Protein AF-A0A531KCP9-F1 (afdb_monomer_lite)

pLDDT: mean 96.94, std 4.03, range [59.16, 98.88]

Radius of gyration: 19.5 Å; chains: 1; bounding box: 40×32×54 Å

Sequence (149 aa):
DMVKDAMSSVPYGDRQATVDAIVGAVGKGGLFSVDVDIIPTKIGQASHVWLPAATSGEMNLTSMNGERRMRLTERYMDPPGQSMPDCLIAARLANHLERVFREAGDNAAADQFKGFDWQTEEDAFMDGYHQHEKGGEFVTYARLRAMGT

Secondary structure (DSSP, 8-state):
-HHHHHHHTSPTT-HHHHHHHHHHHHTTT----EEEESS--TTGGG-SEEEEEE-BTTB-EEEE-TT--EEEE---SPPSTT-EEHHHHHHHHHHHHHHHHHHTT-HHHHGGG-S----SHHHHHHHTHHHHSTTGGG--HHHHHHH--

Structure (mmCIF, N/CA/C/O backbone):
data_AF-A0A531KCP9-F1
#
_entry.id   AF-A0A531KCP9-F1
#
loop_
_atom_site.group_PDB
_atom_site.id
_atom_site.type_symbol
_atom_site.label_atom_id
_atom_site.label_alt_id
_atom_site.label_comp_id
_atom_site.label_asym_id
_atom_site.label_entity_id
_atom_site.label_seq_id
_atom_site.pdbx_PDB_ins_code
_atom_site.Cartn_x
_atom_site.Cartn_y
_atom_site.Cartn_z
_atom_site.occupancy
_atom_site.B_iso_or_equiv
_atom_site.auth_seq_id
_atom_site.auth_comp_id
_atom_site.auth_asym_id
_atom_site.auth_atom_id
_atom_site.pdbx_PDB_model_num
ATOM 1 N N . ASP A 1 1 ? -8.456 15.086 20.023 1.00 84.50 1 ASP A N 1
ATOM 2 C CA . ASP A 1 1 ? -8.687 14.404 18.732 1.00 84.50 1 ASP A CA 1
ATOM 3 C C . ASP A 1 1 ? -9.518 13.184 19.075 1.00 84.50 1 ASP A C 1
ATOM 5 O O . ASP A 1 1 ? -9.035 12.340 19.813 1.00 84.50 1 ASP A O 1
ATOM 9 N N . MET A 1 2 ? -10.791 13.148 18.671 1.00 93.94 2 MET A N 1
ATOM 10 C CA . MET A 1 2 ? -11.785 12.254 19.285 1.00 93.94 2 MET A CA 1
ATOM 11 C C . MET A 1 2 ? -11.387 10.778 19.250 1.00 93.94 2 MET A C 1
ATOM 13 O O . MET A 1 2 ? -11.621 10.061 20.220 1.00 93.94 2 MET A O 1
ATOM 17 N N . VAL A 1 3 ? -10.797 10.328 18.143 1.00 96.00 3 VAL A N 1
ATOM 18 C CA . VAL A 1 3 ? -10.416 8.923 17.975 1.00 96.00 3 VAL A CA 1
ATOM 19 C C . VAL A 1 3 ? -9.117 8.634 18.728 1.00 96.00 3 VAL A C 1
ATOM 21 O O . VAL A 1 3 ? -9.052 7.650 19.461 1.00 96.00 3 VAL A O 1
ATOM 24 N N . LYS A 1 4 ? -8.123 9.525 18.659 1.00 93.94 4 LYS A N 1
ATOM 25 C CA . LYS A 1 4 ? -6.887 9.418 19.452 1.00 93.94 4 LYS A CA 1
ATOM 26 C C . LYS A 1 4 ? -7.136 9.422 20.965 1.00 93.94 4 LYS A C 1
ATOM 28 O O . LYS A 1 4 ? -6.528 8.635 21.694 1.00 93.94 4 LYS A O 1
ATOM 33 N N . ASP A 1 5 ? -8.042 10.276 21.434 1.00 95.19 5 ASP A N 1
ATOM 34 C CA . ASP A 1 5 ? -8.429 10.368 22.843 1.00 95.19 5 ASP A CA 1
ATOM 35 C C . ASP A 1 5 ? -9.149 9.075 23.277 1.00 95.19 5 ASP A C 1
ATOM 37 O O . ASP A 1 5 ? -8.848 8.523 24.335 1.00 95.19 5 ASP A O 1
ATOM 41 N N . ALA A 1 6 ? -10.030 8.531 22.425 1.00 95.56 6 ALA A N 1
ATOM 42 C CA . ALA A 1 6 ? -10.705 7.255 22.664 1.00 95.56 6 ALA A CA 1
ATOM 43 C C . ALA A 1 6 ? -9.726 6.072 22.734 1.00 95.56 6 ALA A C 1
ATOM 45 O O . ALA A 1 6 ? -9.790 5.292 23.683 1.00 95.56 6 ALA A O 1
ATOM 46 N N . MET A 1 7 ? -8.776 5.971 21.799 1.00 94.00 7 MET A N 1
ATOM 47 C CA . ME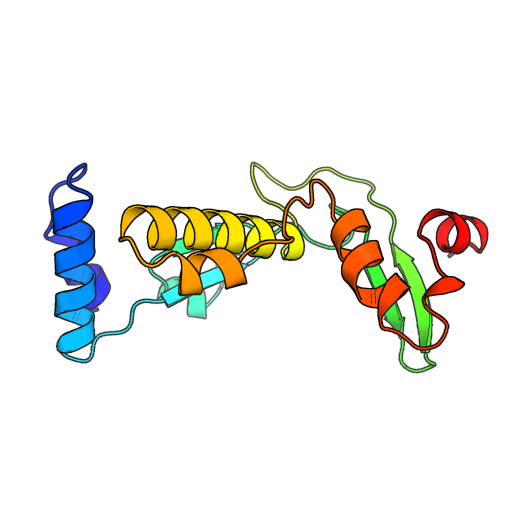T A 1 7 ? -7.723 4.946 21.832 1.00 94.00 7 MET A CA 1
ATOM 48 C C . MET A 1 7 ? -6.884 5.029 23.113 1.00 94.00 7 MET A C 1
ATOM 50 O O . MET A 1 7 ? -6.580 4.007 23.717 1.00 94.00 7 MET A O 1
ATOM 54 N N . SER A 1 8 ? -6.556 6.244 23.562 1.00 94.25 8 SER A N 1
ATOM 55 C CA . SER A 1 8 ? -5.739 6.470 24.766 1.00 94.25 8 SER A CA 1
ATOM 56 C C . SER A 1 8 ? -6.467 6.118 26.072 1.00 94.25 8 SER A C 1
ATOM 58 O O . SER A 1 8 ? -5.823 5.961 27.107 1.00 94.25 8 SER A O 1
ATOM 60 N N . SER A 1 9 ? -7.800 6.004 26.039 1.00 94.44 9 SER A N 1
ATOM 61 C CA . SER A 1 9 ? -8.624 5.634 27.198 1.00 94.44 9 SER A CA 1
ATOM 62 C C . SER A 1 9 ? -8.684 4.127 27.466 1.00 94.44 9 SER A C 1
ATOM 64 O O . SER A 1 9 ? -9.102 3.717 28.549 1.00 94.44 9 SER A O 1
ATOM 66 N N . VAL A 1 10 ? -8.263 3.304 26.501 1.00 95.38 10 VAL A N 1
ATOM 67 C CA . VAL A 1 10 ? -8.296 1.844 26.606 1.00 95.38 10 VAL A CA 1
ATOM 68 C C . VAL A 1 10 ? -6.931 1.338 27.084 1.00 95.38 10 VAL A C 1
ATOM 70 O O . VAL A 1 10 ? -5.908 1.705 26.500 1.00 95.38 10 VAL A O 1
ATOM 73 N N . PRO A 1 11 ? -6.867 0.493 28.131 1.00 92.12 11 PRO A N 1
ATOM 74 C CA . PRO A 1 11 ? -5.616 -0.129 28.547 1.00 92.12 11 PRO A CA 1
ATOM 75 C C . PRO A 1 11 ? -4.970 -0.946 27.422 1.00 92.12 11 PRO A C 1
ATOM 77 O O . PRO A 1 11 ? -5.644 -1.640 26.659 1.00 92.12 11 PRO A O 1
ATOM 80 N N . TYR A 1 12 ? -3.640 -0.908 27.353 1.00 90.44 12 TYR A N 1
ATOM 81 C CA . TYR A 1 12 ? -2.887 -1.689 26.375 1.00 90.44 12 TYR A CA 1
ATOM 82 C C . TYR A 1 12 ? -3.200 -3.193 26.477 1.00 90.44 12 TYR A C 1
ATOM 84 O O . TYR A 1 12 ? -3.244 -3.753 27.572 1.00 90.44 12 TYR A O 1
ATOM 92 N N . GLY A 1 13 ? -3.351 -3.852 25.325 1.00 90.31 13 GLY A N 1
ATOM 93 C CA . GLY A 1 13 ? -3.557 -5.300 25.216 1.00 90.31 13 GLY A CA 1
ATOM 94 C C . GLY A 1 13 ? -5.012 -5.733 25.018 1.00 90.31 13 GLY A C 1
ATOM 95 O O . GLY A 1 13 ? -5.237 -6.845 24.543 1.00 90.31 13 GLY A O 1
ATOM 96 N N . ASP A 1 14 ? -5.994 -4.865 25.284 1.00 93.81 14 ASP A N 1
ATOM 97 C CA . ASP A 1 14 ? -7.403 -5.155 24.993 1.00 93.81 14 ASP A CA 1
ATOM 98 C C . ASP A 1 14 ? -7.787 -4.700 23.577 1.00 93.81 14 ASP A C 1
ATOM 100 O O . ASP A 1 14 ? -8.201 -3.561 23.325 1.00 93.81 14 ASP A O 1
ATOM 104 N N . ARG A 1 15 ? -7.616 -5.616 22.617 1.00 91.44 15 ARG A N 1
ATOM 105 C CA . ARG A 1 15 ? -7.898 -5.346 21.203 1.00 91.44 15 ARG A CA 1
ATOM 106 C C . ARG A 1 15 ? -9.374 -5.042 20.953 1.00 91.44 15 ARG A C 1
ATOM 108 O O . ARG A 1 15 ? -9.659 -4.151 20.156 1.00 91.44 15 ARG A O 1
ATOM 115 N N . GLN A 1 16 ? -10.289 -5.766 21.598 1.00 93.19 16 GLN A N 1
ATOM 116 C CA . GLN A 1 16 ? -11.720 -5.591 21.350 1.00 93.19 16 GLN A CA 1
ATOM 117 C C . GLN A 1 16 ? -12.188 -4.237 21.882 1.00 93.19 16 GLN A C 1
ATOM 119 O O . GLN A 1 16 ? -12.773 -3.465 21.126 1.00 93.19 16 GLN A O 1
ATOM 124 N N . ALA A 1 17 ? -11.824 -3.893 23.122 1.00 95.94 17 ALA A N 1
ATOM 125 C CA . ALA A 1 17 ? -12.160 -2.591 23.691 1.00 95.94 17 ALA A CA 1
ATOM 126 C C . ALA A 1 17 ? -11.569 -1.431 22.871 1.00 95.94 17 ALA A C 1
ATOM 128 O O . ALA A 1 17 ? -12.218 -0.398 22.703 1.00 95.94 17 ALA A O 1
ATOM 129 N N . THR A 1 18 ? -10.366 -1.604 22.309 1.00 96.12 18 THR A N 1
ATOM 130 C CA . THR A 1 18 ? -9.749 -0.598 21.429 1.00 96.12 18 THR A CA 1
ATOM 131 C C . THR A 1 18 ? -10.579 -0.380 20.1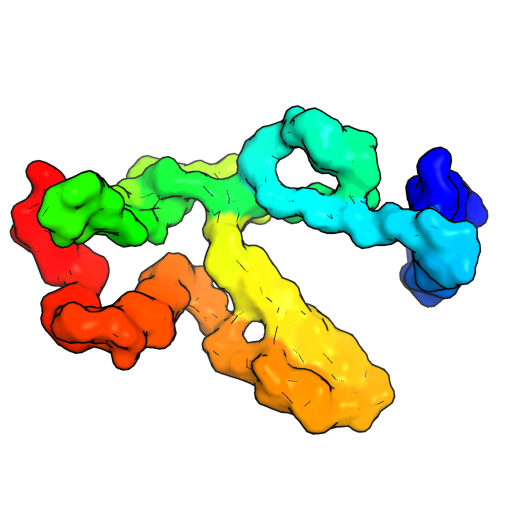61 1.00 96.12 18 THR A C 1
ATOM 133 O O . THR A 1 18 ? -10.841 0.764 19.790 1.00 96.12 18 THR A O 1
ATOM 136 N N . VAL A 1 19 ? -11.023 -1.458 19.504 1.00 95.06 19 VAL A N 1
ATOM 137 C CA . VAL A 1 19 ? -11.876 -1.373 18.307 1.00 95.06 19 VAL A CA 1
ATOM 138 C C . VAL A 1 19 ? -13.211 -0.710 18.642 1.00 95.06 19 VAL A C 1
ATOM 140 O O . VAL A 1 19 ? -13.615 0.220 17.943 1.00 95.06 19 VAL A O 1
ATOM 143 N N . ASP A 1 20 ? -13.856 -1.117 19.735 1.00 96.88 20 ASP A N 1
ATOM 144 C CA . ASP A 1 20 ? -15.141 -0.558 20.165 1.00 96.88 20 ASP A CA 1
ATOM 145 C C . ASP A 1 20 ? -15.030 0.948 20.466 1.00 96.88 20 ASP A C 1
ATOM 147 O O . ASP A 1 20 ? -15.898 1.734 20.075 1.00 96.88 20 ASP A O 1
ATOM 151 N N . ALA A 1 21 ? -13.932 1.380 21.096 1.00 97.38 21 ALA A N 1
ATOM 152 C CA . ALA A 1 21 ? -13.653 2.789 21.360 1.00 97.38 21 ALA A CA 1
ATOM 153 C C . ALA A 1 21 ? -13.454 3.598 20.066 1.00 97.38 21 ALA A C 1
ATOM 155 O O . ALA A 1 21 ? -14.016 4.690 19.935 1.00 97.38 21 ALA A O 1
ATOM 156 N N . ILE A 1 22 ? -12.705 3.060 19.093 1.00 97.81 22 ILE A N 1
ATOM 157 C CA . ILE A 1 22 ? -12.501 3.694 17.780 1.00 97.81 22 ILE A CA 1
ATOM 158 C C . ILE A 1 22 ? -13.841 3.843 17.053 1.00 97.81 22 ILE A C 1
ATOM 160 O O . ILE A 1 22 ? -14.198 4.950 16.648 1.00 97.81 22 ILE A O 1
ATOM 164 N N . VAL A 1 23 ? -14.610 2.758 16.925 1.00 97.75 23 VAL A N 1
ATOM 165 C CA . VAL A 1 23 ? -15.911 2.764 16.234 1.00 97.75 23 VAL A CA 1
ATOM 166 C C . VAL A 1 23 ? -16.890 3.715 16.927 1.00 97.75 23 VAL A C 1
ATOM 168 O O . VAL A 1 23 ? -17.565 4.502 16.262 1.00 97.75 23 VAL A O 1
ATOM 171 N N . GLY A 1 24 ? -16.924 3.719 18.263 1.00 97.94 24 GLY A N 1
ATOM 172 C CA . GLY A 1 24 ? -17.752 4.637 19.043 1.00 97.94 24 GLY A CA 1
ATOM 173 C C . GLY A 1 24 ? -17.371 6.111 18.865 1.00 97.94 24 GLY A C 1
ATOM 174 O O . GLY A 1 24 ? -18.252 6.972 18.834 1.00 97.94 24 GLY A O 1
ATOM 175 N N . ALA A 1 25 ? -16.081 6.425 18.727 1.00 98.06 25 ALA A N 1
ATOM 176 C CA . ALA A 1 25 ? -15.613 7.781 18.440 1.00 98.06 25 ALA A CA 1
ATOM 177 C C . ALA A 1 25 ? -15.953 8.217 17.007 1.00 98.06 25 ALA A C 1
ATOM 179 O O . ALA A 1 25 ? -16.419 9.341 16.809 1.00 98.06 25 ALA A O 1
ATOM 180 N N . VAL A 1 26 ? -15.804 7.321 16.025 1.00 98.12 26 VAL A N 1
ATOM 181 C CA . VAL A 1 26 ? -16.217 7.564 14.633 1.00 98.12 26 VAL A CA 1
ATOM 182 C C . VAL A 1 26 ? -17.724 7.820 14.545 1.00 98.12 26 VAL A C 1
ATOM 184 O O . VAL A 1 26 ? -18.146 8.803 13.941 1.00 98.12 26 VAL A O 1
ATOM 187 N N . GLY A 1 27 ? -18.544 7.031 15.247 1.00 97.75 27 GLY A N 1
ATOM 188 C CA . GLY A 1 27 ? -19.999 7.228 15.311 1.00 97.75 27 GLY A CA 1
ATOM 189 C C . GLY A 1 27 ? -20.442 8.575 15.906 1.00 97.75 27 GLY A C 1
ATOM 190 O O . GLY A 1 27 ? -21.581 8.989 15.703 1.00 97.75 27 GLY A O 1
ATOM 191 N N . LYS A 1 28 ? -19.551 9.285 16.611 1.00 97.81 28 LYS A N 1
ATOM 192 C CA . LYS A 1 28 ? -19.782 10.632 17.165 1.00 97.81 28 LYS A CA 1
ATOM 193 C C . LYS A 1 28 ? -19.220 11.759 16.286 1.00 97.81 28 LYS A C 1
ATOM 195 O O . LYS A 1 28 ? -19.225 12.909 16.714 1.00 97.81 28 LYS A O 1
ATOM 200 N N . GLY A 1 29 ? -18.732 11.443 15.086 1.00 97.44 29 GLY A N 1
ATOM 201 C CA . GLY A 1 29 ? -18.145 12.408 14.151 1.00 97.44 29 GLY A CA 1
ATOM 202 C C . GLY A 1 29 ? -16.615 12.475 14.173 1.00 97.44 29 GLY A C 1
ATOM 203 O O . GLY A 1 29 ? -16.045 13.369 13.553 1.00 97.44 29 GLY A O 1
ATOM 204 N N . GLY A 1 30 ? -15.941 11.555 14.871 1.00 97.38 30 GLY A N 1
ATOM 205 C CA . GLY A 1 30 ? -14.495 11.370 14.746 1.00 97.38 30 GLY A CA 1
ATOM 206 C C . GLY A 1 30 ? -14.101 10.716 13.414 1.00 97.38 30 GLY A C 1
ATOM 207 O O . GLY A 1 30 ? -14.936 10.137 12.721 1.00 97.38 30 GLY A O 1
ATOM 208 N N . LEU A 1 31 ? -12.812 10.764 13.073 1.00 97.56 31 LEU A N 1
ATOM 209 C CA . LEU A 1 31 ? -12.257 10.127 11.876 1.00 97.56 31 LEU A CA 1
ATOM 210 C C . LEU A 1 31 ? -11.071 9.245 12.264 1.00 97.56 31 LEU A C 1
ATOM 212 O O . LEU A 1 31 ? -10.119 9.736 12.859 1.00 97.56 31 LEU A O 1
ATOM 216 N N . PHE A 1 32 ? -11.113 7.961 11.906 1.00 97.94 32 PHE A N 1
ATOM 217 C CA . PHE A 1 32 ? -9.940 7.091 11.973 1.00 97.94 32 PHE A CA 1
ATOM 218 C C . PHE A 1 32 ? -9.165 7.201 10.655 1.00 97.94 32 PHE A C 1
ATOM 220 O O . PHE A 1 32 ? -9.733 7.020 9.581 1.00 97.94 32 PHE A O 1
ATOM 227 N N . SER A 1 33 ? -7.876 7.517 10.750 1.00 97.62 33 SER A N 1
ATOM 228 C CA . SER A 1 33 ? -6.983 7.780 9.613 1.00 97.62 33 SER A CA 1
ATOM 229 C C . SER A 1 33 ? -5.736 6.906 9.687 1.00 97.62 33 SER A C 1
ATOM 231 O O . SER A 1 33 ? -5.144 6.768 10.762 1.00 97.62 33 SER A O 1
ATOM 233 N N . VAL A 1 34 ? -5.337 6.352 8.544 1.00 98.12 34 VAL A N 1
ATOM 234 C CA . VAL A 1 34 ? -4.135 5.532 8.350 1.00 98.12 34 VAL A CA 1
ATOM 235 C C . VAL A 1 34 ? -3.278 6.214 7.287 1.00 98.12 34 VAL A C 1
ATOM 237 O O . VAL A 1 34 ? -3.802 6.558 6.232 1.00 98.12 34 VAL A O 1
ATOM 240 N N . ASP A 1 35 ? -1.992 6.415 7.568 1.00 98.44 35 ASP A N 1
ATOM 241 C CA . ASP A 1 35 ? -1.024 7.007 6.636 1.00 98.44 35 ASP A CA 1
ATOM 242 C C . ASP A 1 35 ? -0.055 5.932 6.130 1.00 98.44 35 ASP A C 1
ATOM 244 O O . ASP A 1 35 ? 0.468 5.148 6.926 1.00 98.44 35 ASP A O 1
ATOM 248 N N . VAL A 1 36 ? 0.174 5.883 4.819 1.00 98.69 36 VAL A N 1
ATOM 249 C CA . VAL A 1 36 ? 1.167 5.003 4.186 1.00 98.69 36 VAL A CA 1
ATOM 250 C C . VAL A 1 36 ? 2.178 5.906 3.507 1.00 98.69 36 VAL A C 1
ATOM 252 O O . VAL A 1 36 ? 1.848 6.555 2.520 1.00 98.69 36 VAL A O 1
ATOM 255 N N . ASP A 1 37 ? 3.376 6.001 4.073 1.00 98.62 37 ASP A N 1
ATOM 256 C CA . ASP A 1 37 ? 4.375 6.957 3.601 1.00 98.62 37 ASP A CA 1
ATOM 257 C C . ASP A 1 37 ? 5.800 6.498 3.947 1.00 98.62 37 ASP A C 1
ATOM 259 O O . ASP A 1 37 ? 6.019 5.553 4.712 1.00 98.62 37 ASP A O 1
ATOM 263 N N . ILE A 1 38 ? 6.780 7.185 3.369 1.00 98.38 38 ILE A N 1
ATOM 264 C CA . ILE A 1 38 ? 8.214 6.977 3.576 1.00 98.38 38 ILE A CA 1
ATOM 265 C C . ILE A 1 38 ? 8.787 7.888 4.672 1.00 98.38 38 ILE A C 1
ATOM 267 O O . ILE A 1 38 ? 9.873 7.623 5.189 1.00 98.38 38 ILE A O 1
ATOM 271 N N . ILE A 1 39 ? 8.086 8.969 5.041 1.00 97.88 39 ILE A N 1
ATOM 272 C CA . ILE A 1 39 ? 8.543 9.940 6.046 1.00 97.88 39 ILE A CA 1
ATOM 273 C C . ILE A 1 39 ? 7.429 10.375 7.005 1.00 97.88 39 ILE A C 1
ATOM 275 O O . ILE A 1 39 ? 6.254 10.253 6.684 1.00 97.88 39 ILE A O 1
ATOM 279 N N . PRO A 1 40 ? 7.779 10.993 8.153 1.00 97.50 40 PRO A N 1
ATOM 280 C CA . PRO A 1 40 ? 6.852 11.717 9.020 1.00 97.50 40 PRO A CA 1
ATOM 281 C C . PRO A 1 40 ? 6.111 12.893 8.343 1.00 97.50 40 PRO A C 1
ATOM 283 O O . PRO A 1 40 ? 6.514 14.051 8.488 1.00 97.50 40 PRO A O 1
ATOM 286 N N . THR A 1 41 ? 5.026 12.626 7.609 1.00 97.75 41 THR A N 1
ATOM 287 C CA . THR A 1 41 ? 4.273 13.648 6.864 1.00 97.75 41 THR A CA 1
ATOM 288 C C . THR A 1 41 ? 3.499 14.619 7.760 1.00 97.75 41 THR A C 1
ATOM 290 O O . THR A 1 41 ? 3.285 14.398 8.954 1.00 97.75 41 THR A O 1
ATOM 293 N N . LYS A 1 42 ? 3.040 15.735 7.173 1.00 97.31 42 LYS A N 1
ATOM 294 C CA . LYS A 1 42 ? 2.171 16.700 7.867 1.00 97.31 42 LYS A CA 1
ATOM 295 C C . LYS A 1 42 ? 0.796 16.121 8.187 1.00 97.31 42 LYS A C 1
ATOM 297 O O . LYS A 1 42 ? 0.298 16.371 9.278 1.00 97.31 42 LYS A O 1
ATOM 302 N N . ILE A 1 43 ? 0.197 15.371 7.260 1.00 96.31 43 ILE A N 1
ATOM 303 C CA . ILE A 1 43 ? -1.120 14.760 7.477 1.00 96.31 43 ILE A CA 1
ATOM 304 C C . ILE A 1 43 ? -1.026 13.556 8.416 1.00 96.31 43 ILE A C 1
ATOM 306 O O . ILE A 1 43 ? -1.872 13.407 9.292 1.00 96.31 43 ILE A O 1
ATOM 310 N N . GLY A 1 44 ? 0.058 12.784 8.332 1.00 95.62 44 GLY A N 1
ATOM 311 C CA . GLY A 1 44 ? 0.336 11.655 9.208 1.00 95.62 44 GLY A CA 1
ATOM 312 C C . GLY A 1 44 ? 0.358 12.040 10.684 1.00 95.62 44 GLY A C 1
ATOM 313 O O . GLY A 1 44 ? -0.048 11.253 11.534 1.00 95.62 44 GLY A O 1
ATOM 314 N N . GLN A 1 45 ? 0.752 13.272 11.034 1.00 94.62 45 GLN A N 1
ATOM 315 C CA . GLN A 1 45 ? 0.699 13.751 12.428 1.00 94.62 45 GLN A CA 1
ATOM 316 C C . GLN A 1 45 ? -0.721 13.724 13.026 1.00 94.62 45 GLN A C 1
ATOM 318 O O . GLN A 1 45 ? -0.858 13.695 14.252 1.00 94.62 45 GLN A O 1
ATOM 323 N N . ALA A 1 46 ? -1.754 13.713 12.177 1.00 95.31 46 ALA A N 1
ATOM 324 C CA . ALA A 1 46 ? -3.159 13.531 12.537 1.00 95.31 46 ALA A CA 1
ATOM 325 C C . ALA A 1 46 ? -3.681 12.096 12.278 1.00 95.31 46 ALA A C 1
ATOM 327 O O . ALA A 1 46 ? -4.849 11.811 12.535 1.00 95.31 46 ALA A O 1
ATOM 328 N N . SER A 1 47 ? -2.844 11.187 11.771 1.00 97.19 47 SER A N 1
ATOM 329 C CA . SER A 1 47 ? -3.181 9.779 11.542 1.00 97.19 47 SER A CA 1
ATOM 330 C C . SER A 1 47 ? -2.896 8.915 12.772 1.00 97.19 47 SER A C 1
ATOM 332 O O . SER A 1 47 ? -2.023 9.204 13.591 1.00 97.19 47 SER A O 1
ATOM 334 N N . HIS A 1 48 ? -3.650 7.825 12.891 1.00 97.00 48 HIS A N 1
ATOM 335 C CA . HIS A 1 48 ? -3.670 6.931 14.052 1.00 97.00 48 HIS A CA 1
ATOM 336 C C . HIS A 1 48 ? -2.773 5.711 13.857 1.00 97.00 48 HIS A C 1
ATOM 338 O O . HIS A 1 48 ? -2.289 5.129 14.824 1.00 97.00 48 HIS A O 1
ATOM 344 N N . VAL A 1 49 ? -2.557 5.324 12.600 1.00 96.94 49 VAL A N 1
ATOM 345 C CA . VAL A 1 49 ? -1.662 4.244 12.191 1.00 96.94 49 VAL A CA 1
ATOM 346 C C . VAL A 1 49 ? -0.798 4.755 11.051 1.00 96.94 49 VAL A C 1
ATOM 348 O O . VAL A 1 49 ? -1.276 5.493 10.193 1.00 96.94 49 VAL A O 1
ATOM 351 N N . TRP A 1 50 ? 0.467 4.358 11.073 1.00 97.94 50 TRP A N 1
ATOM 352 C CA . TRP A 1 50 ? 1.453 4.669 10.051 1.00 97.94 50 TRP A CA 1
ATOM 353 C C . TRP A 1 50 ? 2.037 3.362 9.535 1.00 97.94 50 TRP A C 1
ATOM 355 O O . TRP A 1 50 ? 2.498 2.544 10.336 1.00 97.94 50 TRP A O 1
ATOM 365 N N . LEU A 1 51 ? 2.013 3.159 8.222 1.00 98.50 51 LEU A N 1
ATOM 366 C CA . LEU A 1 51 ? 2.594 1.993 7.566 1.00 98.50 51 LEU A CA 1
ATOM 367 C C . LEU A 1 51 ? 3.798 2.453 6.729 1.00 98.50 51 LEU A C 1
ATOM 369 O O . LEU A 1 51 ? 3.622 3.293 5.848 1.00 98.50 51 LEU A O 1
ATOM 373 N N . PRO A 1 52 ? 5.015 1.953 7.003 1.00 98.50 52 PRO A N 1
ATOM 374 C CA . PRO A 1 52 ? 6.212 2.421 6.316 1.00 98.50 52 PRO A CA 1
ATOM 375 C C . PRO A 1 52 ? 6.301 1.839 4.898 1.00 98.50 52 PRO A C 1
ATOM 377 O O . PRO A 1 52 ? 6.391 0.620 4.729 1.00 98.50 52 PRO A O 1
ATOM 380 N N . ALA A 1 53 ? 6.320 2.708 3.890 1.00 98.75 53 ALA A N 1
ATOM 381 C CA . ALA A 1 53 ? 6.511 2.325 2.493 1.00 98.75 53 ALA A CA 1
ATOM 382 C C . ALA A 1 53 ? 8.001 2.238 2.123 1.00 98.75 53 ALA A C 1
ATOM 384 O O . ALA A 1 53 ? 8.838 2.941 2.690 1.00 98.75 53 ALA A O 1
ATOM 385 N N . ALA A 1 54 ? 8.328 1.361 1.177 1.00 98.69 54 ALA A N 1
ATOM 386 C CA . ALA A 1 54 ? 9.589 1.387 0.437 1.00 98.69 54 ALA A CA 1
ATOM 387 C C . ALA A 1 54 ? 9.393 2.210 -0.844 1.00 98.69 54 ALA A C 1
ATOM 389 O O . ALA A 1 54 ? 8.271 2.296 -1.339 1.00 98.69 54 ALA A O 1
ATOM 390 N N . THR A 1 55 ? 10.448 2.786 -1.419 1.00 98.56 55 THR A N 1
ATOM 391 C CA . THR A 1 55 ? 10.345 3.597 -2.651 1.00 98.56 55 THR A CA 1
ATOM 392 C C . THR A 1 55 ? 11.234 3.096 -3.798 1.00 98.56 55 THR A C 1
ATOM 394 O O . THR A 1 55 ? 11.909 2.072 -3.702 1.00 98.56 55 THR A O 1
ATOM 397 N N . SER A 1 56 ? 11.203 3.789 -4.941 1.00 98.12 56 SER A N 1
ATOM 398 C CA . SER A 1 56 ? 11.999 3.448 -6.127 1.00 98.12 56 SER A CA 1
ATOM 399 C C . SER A 1 56 ? 13.489 3.327 -5.786 1.00 98.12 56 SER A C 1
ATOM 401 O O . SER A 1 56 ? 14.058 4.228 -5.175 1.00 98.12 56 SER A O 1
ATOM 403 N N . GLY A 1 57 ? 14.131 2.239 -6.221 1.00 98.00 57 GLY A N 1
ATOM 404 C CA . GLY A 1 57 ? 15.522 1.908 -5.880 1.00 98.00 57 GLY A CA 1
ATOM 405 C C . GLY A 1 57 ? 15.649 0.928 -4.708 1.00 98.00 57 GLY A C 1
ATOM 406 O O . GLY A 1 57 ? 16.561 0.100 -4.707 1.00 98.00 57 GLY A O 1
ATOM 407 N N . GLU A 1 58 ? 14.694 0.943 -3.774 1.00 98.69 58 GLU A N 1
ATOM 408 C CA . GLU A 1 58 ? 14.511 -0.077 -2.723 1.00 98.69 58 GLU A CA 1
ATOM 409 C C . GLU A 1 58 ? 13.601 -1.227 -3.197 1.00 98.69 58 GLU A C 1
ATOM 411 O O . GLU A 1 58 ? 13.609 -2.323 -2.637 1.00 98.69 58 GLU A O 1
ATOM 416 N N . MET A 1 59 ? 12.850 -0.980 -4.272 1.00 98.62 59 MET A N 1
ATOM 417 C CA . MET A 1 59 ? 12.062 -1.941 -5.040 1.00 98.62 59 MET A CA 1
ATOM 418 C C . MET A 1 59 ? 12.314 -1.753 -6.539 1.00 98.62 59 MET A C 1
ATOM 420 O O . MET A 1 59 ? 12.760 -0.682 -6.970 1.00 98.62 59 MET A O 1
ATOM 424 N N . ASN A 1 60 ? 11.982 -2.763 -7.341 1.00 98.62 60 ASN A N 1
ATOM 425 C CA . ASN A 1 60 ? 11.875 -2.594 -8.784 1.00 98.62 60 ASN A CA 1
ATOM 426 C C . ASN A 1 60 ? 10.639 -1.755 -9.122 1.00 98.62 60 ASN A C 1
ATOM 428 O O . ASN A 1 60 ? 9.556 -1.998 -8.600 1.00 98.62 60 ASN A O 1
ATOM 432 N N . LEU A 1 61 ? 10.770 -0.780 -10.017 1.00 98.62 61 LEU A N 1
ATOM 433 C CA . LEU A 1 61 ? 9.644 0.080 -10.374 1.00 98.62 61 LEU A CA 1
ATOM 434 C C . LEU A 1 61 ? 9.615 0.348 -11.870 1.00 98.62 61 LEU A C 1
ATOM 436 O O . LEU A 1 61 ? 10.619 0.736 -12.463 1.00 98.62 61 LEU A O 1
ATOM 440 N N . THR A 1 62 ? 8.446 0.186 -12.484 1.00 98.12 62 THR A N 1
ATOM 441 C CA . THR A 1 62 ? 8.226 0.565 -13.882 1.00 98.12 62 THR A CA 1
ATOM 442 C C . THR A 1 62 ? 7.379 1.817 -13.983 1.00 98.12 62 THR A C 1
ATOM 444 O O . THR A 1 62 ? 6.308 1.895 -13.387 1.00 98.12 62 THR A O 1
ATOM 447 N N . SER A 1 63 ? 7.825 2.783 -14.782 1.00 98.00 63 SER A N 1
ATOM 448 C CA . SER A 1 63 ? 7.042 3.979 -15.091 1.00 98.00 63 SER A CA 1
ATOM 449 C C . SER A 1 63 ? 7.388 4.519 -16.476 1.00 98.00 63 SER A C 1
ATOM 451 O O . SER A 1 63 ? 8.353 4.084 -17.114 1.00 98.00 63 SER A O 1
ATOM 453 N N . MET A 1 64 ? 6.589 5.469 -16.955 1.00 97.00 64 MET A N 1
ATOM 454 C CA . MET A 1 64 ? 6.812 6.170 -18.215 1.00 97.00 64 MET A CA 1
ATOM 455 C C . MET A 1 64 ? 6.926 7.678 -18.001 1.00 97.00 64 MET A C 1
ATOM 457 O O . MET A 1 64 ? 6.288 8.254 -17.124 1.00 97.00 64 MET A O 1
ATOM 461 N N . ASN A 1 65 ? 7.729 8.336 -18.833 1.00 96.44 65 ASN A N 1
ATOM 462 C CA . ASN A 1 65 ? 7.813 9.798 -18.868 1.00 96.44 65 ASN A CA 1
ATOM 463 C C . ASN A 1 65 ? 6.768 10.403 -19.833 1.00 96.44 65 ASN A C 1
ATOM 465 O O . ASN A 1 65 ? 5.977 9.693 -20.453 1.00 96.44 65 ASN A O 1
ATOM 469 N N . GLY A 1 66 ? 6.802 11.729 -20.014 1.00 97.94 66 GLY A N 1
ATOM 470 C CA . GLY A 1 66 ? 5.841 12.478 -20.842 1.00 97.94 66 GLY A CA 1
ATOM 471 C C . GLY A 1 66 ? 5.791 12.120 -22.337 1.00 97.94 66 GLY A C 1
ATOM 472 O O . GLY A 1 66 ? 4.873 12.540 -23.033 1.00 97.94 66 GLY A O 1
ATOM 473 N N . GLU A 1 67 ? 6.731 11.320 -22.842 1.00 97.38 67 GLU A N 1
ATOM 474 C CA . GLU A 1 67 ? 6.728 10.780 -24.215 1.00 97.38 67 GLU A CA 1
ATOM 475 C C . GLU A 1 67 ? 6.273 9.308 -24.272 1.00 97.38 67 GLU A C 1
ATOM 477 O O . GLU A 1 67 ? 6.382 8.674 -25.319 1.00 97.38 67 GLU A O 1
ATOM 482 N N . ARG A 1 68 ? 5.750 8.761 -23.163 1.00 96.88 68 ARG A N 1
ATOM 483 C CA . ARG A 1 68 ? 5.327 7.354 -23.011 1.00 96.88 68 ARG A CA 1
ATOM 484 C C . ARG A 1 68 ? 6.463 6.342 -23.167 1.00 96.88 68 ARG A C 1
ATOM 486 O O . ARG A 1 68 ? 6.227 5.182 -23.494 1.00 96.88 68 ARG A O 1
ATOM 493 N N . ARG A 1 69 ? 7.711 6.749 -22.929 1.00 96.06 69 ARG A N 1
ATOM 494 C CA . ARG A 1 69 ? 8.832 5.809 -22.923 1.00 96.06 69 ARG A CA 1
ATOM 495 C C . ARG A 1 69 ? 8.843 5.093 -21.573 1.00 96.06 69 ARG A C 1
ATOM 497 O O . ARG A 1 69 ? 9.129 5.715 -20.553 1.00 96.06 69 ARG A O 1
ATOM 504 N N . MET A 1 70 ? 8.520 3.807 -21.562 1.00 96.62 70 MET A N 1
ATOM 505 C CA . MET A 1 70 ? 8.521 2.982 -20.354 1.00 96.62 70 MET A CA 1
ATOM 506 C C . MET A 1 70 ? 9.936 2.511 -20.010 1.00 96.62 70 MET A C 1
ATOM 508 O O . MET A 1 70 ? 10.693 2.148 -20.909 1.00 96.62 70 MET A O 1
ATOM 512 N N . ARG A 1 71 ? 10.305 2.543 -18.727 1.00 97.12 71 ARG A N 1
ATOM 513 C CA . ARG A 1 71 ? 11.573 1.999 -18.215 1.00 97.12 71 ARG A CA 1
ATOM 514 C C . ARG A 1 71 ? 11.356 1.241 -16.914 1.00 97.12 71 ARG A C 1
ATOM 516 O O . ARG A 1 71 ? 10.362 1.466 -16.226 1.00 97.12 71 ARG A O 1
ATOM 523 N N . LEU A 1 72 ? 12.318 0.377 -16.604 1.00 98.25 72 LEU A N 1
ATOM 524 C CA . LEU A 1 72 ? 12.486 -0.272 -15.311 1.00 98.25 72 LEU A CA 1
ATOM 525 C C . LEU A 1 72 ? 13.584 0.458 -14.530 1.00 98.25 72 LEU A C 1
ATOM 527 O O . LEU A 1 72 ? 14.706 0.588 -15.013 1.00 98.25 72 LEU A O 1
ATOM 531 N N . THR A 1 73 ? 13.271 0.907 -13.321 1.00 98.06 73 THR A N 1
ATOM 532 C CA . THR A 1 73 ? 14.269 1.212 -12.299 1.00 98.06 73 THR A CA 1
ATOM 533 C C . THR A 1 73 ? 14.519 -0.060 -11.509 1.00 98.06 73 THR A C 1
ATOM 535 O O . THR A 1 73 ? 13.617 -0.569 -10.846 1.00 98.06 73 THR A O 1
ATOM 538 N N . GLU A 1 74 ? 15.731 -0.593 -11.616 1.00 98.25 74 GLU A N 1
ATOM 539 C CA . GLU A 1 74 ? 16.124 -1.813 -10.918 1.00 98.25 74 GLU A CA 1
ATOM 540 C C . GLU A 1 74 ? 16.434 -1.521 -9.452 1.00 98.25 74 GLU A C 1
ATOM 542 O O . GLU A 1 74 ? 17.085 -0.523 -9.130 1.00 98.25 74 GLU A O 1
ATOM 547 N N . ARG A 1 75 ? 15.987 -2.413 -8.565 1.00 98.38 75 ARG A N 1
ATOM 548 C CA . ARG A 1 75 ? 16.343 -2.349 -7.147 1.00 98.38 75 ARG A CA 1
ATOM 549 C C . ARG A 1 75 ? 17.863 -2.422 -6.984 1.00 98.38 75 ARG A C 1
ATOM 551 O O . ARG A 1 75 ? 18.502 -3.330 -7.510 1.00 98.38 75 ARG A O 1
ATOM 558 N N . TYR A 1 76 ? 18.423 -1.512 -6.194 1.00 98.25 76 TYR A N 1
ATOM 559 C CA . TYR A 1 76 ? 19.858 -1.464 -5.892 1.00 98.25 76 TYR A CA 1
ATOM 560 C C . TYR A 1 76 ? 20.172 -1.344 -4.395 1.00 98.25 76 TYR A C 1
ATOM 562 O O . TYR A 1 76 ? 21.342 -1.365 -4.016 1.00 98.25 76 TYR A O 1
ATOM 570 N N . MET A 1 77 ? 19.158 -1.216 -3.537 1.00 98.62 77 MET A N 1
ATOM 571 C CA . MET A 1 77 ? 19.323 -1.174 -2.085 1.00 98.62 77 MET A CA 1
ATOM 572 C C . MET A 1 77 ? 18.154 -1.851 -1.364 1.00 98.62 77 MET A C 1
ATOM 574 O O . MET A 1 77 ? 17.148 -2.215 -1.976 1.00 98.62 77 MET A O 1
ATOM 578 N N . ASP A 1 78 ? 18.315 -2.064 -0.062 1.00 98.62 78 ASP A N 1
ATOM 579 C CA . ASP A 1 78 ? 17.270 -2.624 0.791 1.00 98.62 78 ASP A CA 1
ATOM 580 C C . ASP A 1 78 ? 16.338 -1.525 1.319 1.00 98.62 78 ASP A C 1
ATOM 582 O O . ASP A 1 78 ? 16.815 -0.422 1.609 1.00 98.62 78 ASP A O 1
ATOM 586 N N . PRO A 1 79 ? 15.036 -1.817 1.499 1.00 98.62 79 PRO A N 1
ATOM 587 C CA . PRO A 1 79 ? 14.127 -0.914 2.192 1.00 98.62 79 PRO A CA 1
ATOM 588 C C . PRO A 1 79 ? 14.577 -0.630 3.636 1.00 98.62 79 PRO A C 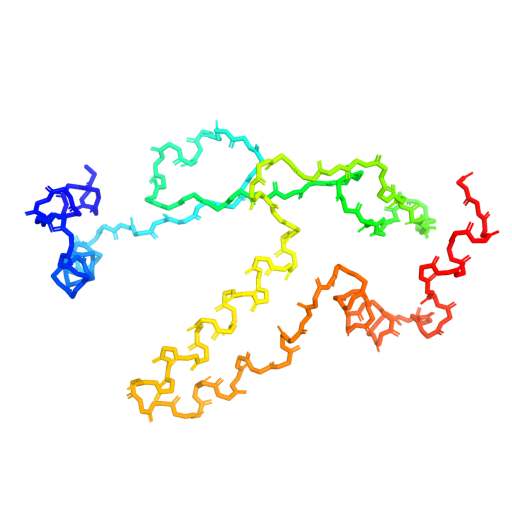1
ATOM 590 O O . PRO A 1 79 ? 15.071 -1.533 4.323 1.00 98.62 79 PRO A O 1
ATOM 593 N N . PRO A 1 80 ? 14.386 0.594 4.158 1.00 98.62 80 PRO A N 1
ATOM 594 C CA . PRO A 1 80 ? 14.739 0.917 5.533 1.00 98.62 80 PRO A CA 1
ATOM 595 C C . PRO A 1 80 ? 13.885 0.137 6.544 1.00 98.62 80 PRO A C 1
ATOM 597 O O . PRO A 1 80 ? 12.654 0.214 6.558 1.00 98.62 80 PRO A O 1
ATOM 600 N N . GLY A 1 81 ? 14.545 -0.572 7.461 1.00 98.19 81 GLY A N 1
ATOM 601 C CA . GLY A 1 81 ? 13.894 -1.236 8.590 1.00 98.19 81 GLY A CA 1
ATOM 602 C C . GLY A 1 81 ? 12.954 -2.362 8.159 1.00 98.19 81 GLY A C 1
ATOM 603 O O . GLY A 1 81 ? 13.412 -3.434 7.784 1.00 98.19 81 GLY A O 1
ATOM 604 N N . GLN A 1 82 ? 11.647 -2.146 8.312 1.00 98.12 82 GLN A N 1
ATOM 605 C CA . GLN A 1 82 ? 10.584 -3.095 7.938 1.00 98.12 82 GLN A CA 1
ATOM 606 C C . GLN A 1 82 ? 9.614 -2.481 6.917 1.00 98.12 82 GLN A C 1
ATOM 608 O O . GLN A 1 82 ? 8.473 -2.928 6.793 1.00 98.12 82 GLN A O 1
ATOM 613 N N . SER A 1 83 ? 10.048 -1.418 6.236 1.00 98.62 83 SER A N 1
ATOM 614 C CA . SER A 1 83 ? 9.293 -0.846 5.127 1.00 98.62 83 SER A CA 1
ATOM 615 C C . SER A 1 83 ? 9.153 -1.848 3.985 1.00 98.62 83 SER A C 1
ATOM 617 O O . SER A 1 83 ? 9.970 -2.758 3.820 1.00 98.62 83 SER A O 1
ATOM 619 N N . MET A 1 84 ? 8.086 -1.703 3.205 1.00 98.56 84 MET A N 1
ATOM 620 C CA . MET A 1 84 ? 7.828 -2.574 2.062 1.00 98.56 84 MET A CA 1
ATOM 621 C C . MET A 1 84 ? 7.109 -1.822 0.937 1.00 98.56 84 MET A C 1
ATOM 623 O O . MET A 1 84 ? 6.474 -0.804 1.208 1.00 98.56 84 MET A O 1
ATOM 627 N N . PRO A 1 85 ? 7.179 -2.310 -0.314 1.00 98.81 85 PRO A N 1
ATOM 628 C CA . PRO A 1 85 ? 6.483 -1.700 -1.440 1.00 98.81 85 PRO A CA 1
ATOM 629 C C . PRO A 1 85 ? 4.989 -1.485 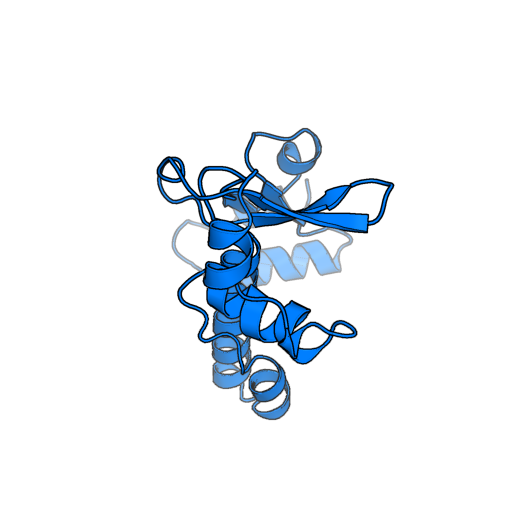-1.209 1.00 98.81 85 PRO A C 1
ATOM 631 O O . PRO A 1 85 ? 4.320 -2.380 -0.690 1.00 98.81 85 PRO A O 1
ATOM 634 N N . ASP A 1 86 ? 4.445 -0.355 -1.668 1.00 98.88 86 ASP A N 1
ATOM 635 C CA . ASP A 1 86 ? 3.021 -0.021 -1.529 1.00 98.88 86 ASP A CA 1
ATOM 636 C C . ASP A 1 86 ? 2.096 -1.122 -2.063 1.00 98.88 86 ASP A C 1
ATOM 638 O O . ASP A 1 86 ? 1.097 -1.462 -1.430 1.00 98.88 86 ASP A O 1
ATOM 642 N N . CYS A 1 87 ? 2.449 -1.741 -3.195 1.00 98.69 87 CYS A N 1
ATOM 643 C CA . CYS A 1 87 ? 1.686 -2.854 -3.762 1.00 98.69 87 CYS A CA 1
ATOM 644 C C . CYS A 1 87 ? 1.638 -4.072 -2.823 1.00 98.69 87 CYS A C 1
ATOM 646 O O . CYS A 1 87 ? 0.604 -4.731 -2.724 1.00 98.69 87 CYS A O 1
ATOM 648 N N . LEU A 1 88 ? 2.711 -4.333 -2.073 1.00 98.81 88 LEU A N 1
ATOM 649 C CA . LEU A 1 88 ? 2.752 -5.398 -1.073 1.00 98.81 88 LEU A CA 1
ATOM 650 C C . LEU A 1 88 ? 2.050 -4.994 0.231 1.00 98.81 88 LEU A C 1
ATOM 652 O O . LEU A 1 88 ? 1.454 -5.853 0.880 1.00 98.81 88 LEU A O 1
ATOM 656 N N . ILE A 1 89 ? 2.048 -3.708 0.604 1.00 98.75 89 ILE A N 1
ATOM 657 C CA . ILE A 1 89 ? 1.201 -3.198 1.699 1.00 98.75 89 ILE A CA 1
ATOM 658 C C . ILE A 1 89 ? -0.274 -3.428 1.357 1.00 98.75 89 ILE A C 1
ATOM 660 O O . ILE A 1 89 ? -1.015 -3.970 2.179 1.00 98.75 89 ILE A O 1
ATOM 664 N N . ALA A 1 90 ? -0.691 -3.079 0.137 1.00 98.75 90 ALA A N 1
ATOM 665 C CA . ALA A 1 90 ? -2.050 -3.298 -0.347 1.00 98.75 90 ALA A CA 1
ATOM 666 C C . ALA A 1 90 ? -2.417 -4.790 -0.367 1.00 98.75 90 ALA A C 1
ATOM 668 O O . ALA A 1 90 ? -3.470 -5.163 0.149 1.00 98.75 90 ALA A O 1
ATOM 669 N N . ALA A 1 91 ? -1.523 -5.650 -0.866 1.00 98.75 91 ALA A N 1
ATOM 670 C CA . ALA A 1 91 ? -1.730 -7.097 -0.861 1.00 98.75 91 ALA A CA 1
ATOM 671 C C . ALA A 1 91 ? -1.903 -7.654 0.563 1.00 98.75 91 ALA A C 1
ATOM 673 O O . ALA A 1 91 ? -2.837 -8.403 0.846 1.00 98.75 91 ALA A O 1
ATOM 674 N N . ARG A 1 92 ? -1.061 -7.227 1.514 1.00 98.50 92 ARG A N 1
ATOM 675 C CA . ARG A 1 92 ? -1.202 -7.621 2.925 1.00 98.50 92 ARG A CA 1
ATOM 676 C C . ARG A 1 92 ? -2.493 -7.103 3.546 1.00 98.50 92 ARG A C 1
ATOM 678 O O . ARG A 1 92 ? -3.105 -7.822 4.335 1.00 98.50 92 ARG A O 1
ATOM 685 N N . LEU A 1 93 ? -2.918 -5.887 3.204 1.00 98.56 93 LEU A N 1
ATOM 686 C CA . LEU A 1 93 ? -4.195 -5.347 3.659 1.00 98.56 93 LEU A CA 1
ATOM 687 C C . LEU A 1 93 ? -5.363 -6.192 3.134 1.00 98.56 93 LEU A C 1
ATOM 689 O O . LEU A 1 93 ? -6.232 -6.548 3.926 1.00 98.56 93 LEU A O 1
ATOM 693 N N . ALA A 1 94 ? -5.347 -6.579 1.855 1.00 98.69 94 ALA A N 1
ATOM 694 C CA . ALA A 1 94 ? -6.344 -7.475 1.272 1.00 98.69 94 ALA A CA 1
ATOM 695 C C . ALA A 1 94 ? -6.382 -8.829 2.000 1.00 98.69 94 ALA A C 1
ATOM 697 O O . ALA A 1 94 ? -7.436 -9.227 2.490 1.00 98.69 94 ALA A O 1
ATOM 698 N N . ASN A 1 95 ? -5.228 -9.466 2.217 1.00 98.56 95 ASN A N 1
ATOM 699 C CA . ASN A 1 95 ? -5.135 -10.738 2.946 1.00 98.56 95 ASN A CA 1
ATOM 700 C C . ASN A 1 95 ? -5.662 -10.623 4.393 1.00 98.56 95 ASN A C 1
ATOM 702 O O . ASN A 1 95 ? -6.313 -11.531 4.919 1.00 98.56 95 ASN A O 1
ATOM 706 N N . HIS A 1 96 ? -5.415 -9.490 5.062 1.00 98.06 96 HIS A N 1
ATOM 707 C CA . HIS A 1 96 ? -5.969 -9.230 6.390 1.00 98.06 96 HIS A CA 1
ATOM 708 C C . HIS A 1 96 ? -7.481 -8.982 6.368 1.00 98.06 96 HIS A C 1
ATOM 710 O O . HIS A 1 96 ? -8.155 -9.440 7.293 1.00 98.06 96 HIS A O 1
ATOM 716 N N . LEU A 1 97 ? -8.009 -8.296 5.350 1.00 98.31 97 LEU A N 1
ATOM 717 C CA . LEU A 1 97 ? -9.446 -8.090 5.162 1.00 98.31 97 LEU A CA 1
ATOM 718 C C . LEU A 1 97 ? -10.157 -9.408 4.858 1.00 98.31 97 LEU A C 1
ATOM 720 O O . LEU A 1 97 ? -11.156 -9.692 5.517 1.00 98.31 97 LEU A O 1
ATOM 724 N N . GLU A 1 98 ? -9.613 -10.250 3.972 1.00 98.50 98 GLU A N 1
ATOM 725 C CA . GLU A 1 98 ? -10.138 -11.598 3.725 1.00 98.50 98 GLU A CA 1
ATOM 726 C C . GLU A 1 98 ? -10.282 -12.360 5.045 1.00 98.50 98 GLU A C 1
ATOM 728 O O . GLU A 1 98 ? -11.366 -12.847 5.372 1.00 98.50 98 GLU A O 1
ATOM 733 N N . ARG A 1 99 ? -9.204 -12.429 5.837 1.00 98.31 99 ARG A N 1
ATOM 734 C CA . ARG A 1 99 ? -9.215 -13.128 7.127 1.00 98.31 99 ARG A CA 1
ATOM 735 C C . ARG A 1 99 ? -10.274 -12.558 8.075 1.00 98.31 99 ARG A C 1
ATOM 737 O O . ARG A 1 99 ? -11.012 -13.332 8.675 1.00 98.31 99 ARG A O 1
ATOM 744 N N . VAL A 1 100 ? -10.356 -11.231 8.215 1.00 97.38 100 VAL A N 1
ATOM 745 C CA . VAL A 1 100 ? -11.308 -10.574 9.133 1.00 97.38 100 VAL A CA 1
ATOM 746 C C . VAL A 1 100 ? -12.756 -10.818 8.710 1.00 97.38 100 VAL A C 1
ATOM 748 O O . VAL A 1 100 ? -13.574 -11.175 9.556 1.00 97.38 100 VAL A O 1
ATOM 751 N N . PHE A 1 101 ? -13.087 -10.684 7.424 1.00 98.31 101 PHE A N 1
ATOM 752 C CA . PHE A 1 101 ? -14.440 -10.971 6.937 1.00 98.31 101 PHE A CA 1
ATOM 753 C C . PHE A 1 1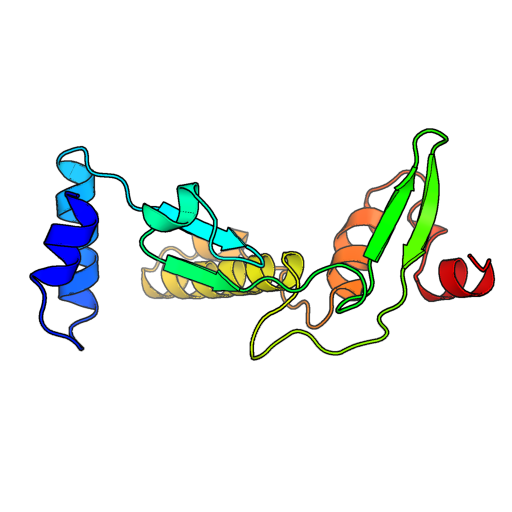01 ? -14.796 -12.450 7.088 1.00 98.31 101 PHE A C 1
ATOM 755 O O . PHE A 1 101 ? -15.913 -12.781 7.488 1.00 98.31 101 PHE A O 1
ATOM 762 N N . ARG A 1 102 ? -13.829 -13.345 6.859 1.00 98.06 102 ARG A N 1
ATOM 763 C CA . ARG A 1 102 ? -14.019 -14.786 7.046 1.00 98.06 102 ARG A CA 1
ATOM 764 C C . ARG A 1 102 ? -14.268 -15.143 8.514 1.00 98.06 102 ARG A C 1
ATOM 766 O O . ARG A 1 102 ? -15.179 -15.915 8.798 1.00 98.06 102 ARG A O 1
ATOM 773 N N . GLU A 1 103 ? -13.528 -14.542 9.446 1.00 97.19 103 GLU A N 1
ATOM 774 C CA . GLU A 1 103 ? -13.752 -14.671 10.897 1.00 97.19 103 GLU A CA 1
ATOM 775 C C . GLU A 1 103 ? -15.115 -14.105 11.332 1.00 97.19 103 GLU A C 1
ATOM 777 O O . GLU A 1 103 ? -15.754 -14.661 12.224 1.00 97.19 103 GLU A O 1
ATOM 782 N N . ALA A 1 104 ? -15.592 -13.046 10.672 1.00 96.38 104 ALA A N 1
ATOM 783 C CA . ALA A 1 104 ? -16.916 -12.466 10.898 1.00 96.38 104 ALA A CA 1
ATOM 784 C C . ALA A 1 104 ? -18.069 -13.272 10.259 1.00 96.38 104 ALA A C 1
ATOM 786 O O . ALA A 1 104 ? -19.235 -12.922 10.439 1.00 96.38 104 ALA A O 1
ATOM 787 N N . GLY A 1 105 ? -17.768 -14.344 9.517 1.00 98.31 105 GLY A N 1
ATOM 788 C CA . GLY A 1 105 ? -18.755 -15.176 8.824 1.00 98.31 105 GLY A CA 1
ATOM 789 C C . GLY A 1 105 ? -19.250 -14.610 7.487 1.00 98.31 105 GLY A C 1
ATOM 790 O O . GLY A 1 105 ? -20.084 -15.243 6.836 1.00 98.31 105 GLY A O 1
ATOM 791 N N . ASP A 1 106 ? -18.721 -13.471 7.035 1.00 98.25 106 ASP A N 1
ATOM 792 C CA . ASP A 1 106 ? -19.048 -12.872 5.739 1.00 98.25 106 ASP A CA 1
ATOM 793 C C . ASP A 1 106 ? -18.121 -13.412 4.640 1.00 98.25 106 ASP A C 1
ATOM 795 O O . ASP A 1 106 ? -17.186 -12.761 4.168 1.00 98.25 106 ASP A O 1
ATOM 799 N N . ASN A 1 107 ? -18.372 -14.658 4.237 1.00 98.19 107 ASN A N 1
ATOM 800 C CA . ASN A 1 107 ? -17.567 -15.327 3.211 1.00 98.19 107 ASN A CA 1
ATOM 801 C C . ASN A 1 107 ? -17.663 -14.647 1.837 1.00 98.19 107 ASN A C 1
ATOM 803 O O . ASN A 1 107 ? -16.707 -14.704 1.067 1.00 98.19 107 ASN A O 1
ATOM 807 N N . ALA A 1 108 ? -18.798 -14.015 1.525 1.00 98.31 108 ALA A N 1
ATOM 808 C CA . ALA A 1 108 ? -18.995 -13.353 0.242 1.00 98.31 108 ALA A CA 1
ATOM 809 C C . ALA A 1 108 ? -18.124 -12.096 0.130 1.00 98.31 108 ALA A C 1
ATOM 811 O O . ALA A 1 108 ? -17.509 -11.886 -0.913 1.00 98.31 108 ALA A O 1
ATOM 812 N N . ALA A 1 109 ? -18.034 -11.295 1.198 1.00 98.06 109 ALA A N 1
ATOM 813 C CA . ALA A 1 109 ? -17.094 -10.181 1.254 1.00 98.06 109 ALA A CA 1
ATOM 814 C C . ALA A 1 109 ? -15.642 -10.677 1.272 1.00 98.06 109 ALA A C 1
ATOM 816 O O . ALA A 1 109 ? -14.823 -10.170 0.513 1.00 98.06 109 ALA A O 1
ATOM 817 N N . ALA A 1 110 ? -15.330 -11.699 2.079 1.00 98.50 110 ALA A N 1
ATOM 818 C CA . ALA A 1 110 ? -13.979 -12.257 2.172 1.00 98.50 110 ALA A CA 1
ATOM 819 C C . ALA A 1 110 ? -13.429 -12.691 0.802 1.00 98.50 110 ALA A C 1
ATOM 821 O O . ALA A 1 110 ? -12.289 -12.388 0.463 1.00 98.50 110 ALA A O 1
ATOM 822 N N . ASP A 1 111 ? -14.258 -13.344 -0.014 1.00 98.38 111 ASP A N 1
ATOM 823 C CA . ASP A 1 111 ? -13.863 -13.846 -1.329 1.00 98.38 111 ASP A CA 1
ATOM 824 C C . ASP A 1 111 ? -13.515 -12.739 -2.344 1.00 98.38 111 ASP A C 1
ATOM 826 O O . ASP A 1 111 ? -12.823 -13.024 -3.321 1.00 98.38 111 ASP A O 1
ATOM 830 N N . GLN A 1 112 ? -13.926 -11.488 -2.106 1.00 98.31 112 GLN A N 1
ATOM 831 C CA . GLN A 1 112 ? -13.551 -10.339 -2.944 1.00 98.31 112 GLN A CA 1
ATOM 832 C C . GLN A 1 112 ? -12.102 -9.884 -2.729 1.00 98.31 112 GLN A C 1
ATOM 834 O O . GLN A 1 112 ? -11.575 -9.143 -3.554 1.00 98.31 112 GLN A O 1
ATOM 839 N N . PHE A 1 113 ? -11.457 -10.319 -1.644 1.00 98.38 113 PHE A N 1
ATOM 840 C CA . PHE A 1 113 ? -10.089 -9.933 -1.287 1.00 98.38 113 PHE A CA 1
ATOM 841 C C . PHE A 1 113 ? -9.036 -10.993 -1.650 1.00 98.38 113 PHE A C 1
ATOM 843 O O . PHE A 1 113 ? -7.889 -10.883 -1.227 1.00 98.38 113 PHE A O 1
ATOM 850 N N . LYS A 1 114 ? -9.404 -12.006 -2.445 1.00 97.62 114 LYS A N 1
ATOM 851 C CA . LYS A 1 114 ? -8.470 -13.003 -2.994 1.00 97.62 114 LYS A CA 1
ATOM 852 C C . LYS A 1 114 ? -7.625 -12.418 -4.132 1.00 97.62 114 LYS A C 1
ATOM 854 O O . LYS A 1 114 ? -7.968 -11.387 -4.701 1.00 97.62 114 LYS A O 1
ATOM 859 N N . GLY A 1 115 ? -6.562 -13.132 -4.514 1.00 96.88 115 GLY A N 1
ATOM 860 C CA . GLY A 1 115 ? -5.702 -12.775 -5.654 1.00 96.88 115 GLY A CA 1
ATOM 861 C C . GLY A 1 115 ? -4.461 -11.959 -5.284 1.00 96.88 115 GLY A C 1
ATOM 862 O O . GLY A 1 115 ? -3.704 -11.566 -6.163 1.00 96.88 115 GLY A O 1
ATOM 863 N N . PHE A 1 116 ? -4.217 -11.753 -3.987 1.00 98.00 116 PHE A N 1
ATOM 864 C CA . PHE A 1 116 ? -3.121 -10.938 -3.461 1.00 98.00 116 PHE A CA 1
ATOM 865 C C . PHE A 1 116 ? -2.023 -11.776 -2.781 1.00 98.00 116 PHE A C 1
ATOM 867 O O . PHE A 1 116 ? -1.419 -11.366 -1.787 1.00 98.00 116 PHE A O 1
ATOM 874 N N . ASP A 1 117 ? -1.713 -12.945 -3.350 1.00 97.06 117 ASP A N 1
ATOM 875 C CA . ASP A 1 117 ? -0.611 -13.820 -2.910 1.00 97.06 117 ASP A CA 1
ATOM 876 C C . ASP A 1 117 ? 0.777 -13.325 -3.378 1.00 97.06 117 ASP A C 1
ATOM 878 O O . ASP A 1 117 ? 1.753 -14.081 -3.398 1.00 97.06 117 ASP A O 1
ATOM 882 N N . TRP A 1 118 ? 0.877 -12.046 -3.751 1.00 98.56 118 TRP A N 1
ATOM 883 C CA . TRP A 1 118 ? 2.093 -11.402 -4.240 1.00 98.56 118 TRP A CA 1
ATOM 884 C C . TRP A 1 118 ? 3.196 -11.426 -3.182 1.00 98.56 118 TRP A C 1
ATOM 886 O O . TRP A 1 118 ? 3.009 -10.988 -2.044 1.00 98.56 118 TRP A O 1
ATOM 896 N N . GLN A 1 119 ? 4.366 -11.924 -3.574 1.00 98.25 119 GLN A N 1
ATOM 897 C CA . GLN A 1 119 ? 5.559 -11.962 -2.729 1.00 98.25 119 GLN A CA 1
ATOM 898 C C . GLN A 1 119 ? 6.528 -10.832 -3.079 1.00 98.25 119 GLN A C 1
ATOM 900 O O . GLN A 1 119 ? 7.311 -10.404 -2.231 1.00 98.25 119 GLN A O 1
ATOM 905 N N . THR A 1 120 ? 6.468 -10.346 -4.318 1.00 98.44 120 THR A N 1
ATOM 906 C CA . THR A 1 120 ? 7.331 -9.295 -4.852 1.00 98.44 120 THR A CA 1
ATOM 907 C C . THR A 1 120 ? 6.529 -8.283 -5.662 1.00 98.44 120 THR A C 1
ATOM 909 O O . THR A 1 120 ? 5.424 -8.551 -6.130 1.00 98.44 120 THR A O 1
ATOM 912 N N . GLU A 1 121 ? 7.103 -7.106 -5.871 1.00 98.31 121 GLU A N 1
ATOM 913 C CA . GLU A 1 121 ? 6.523 -6.071 -6.721 1.00 98.31 121 GLU A CA 1
ATOM 914 C C . GLU A 1 121 ? 6.432 -6.470 -8.208 1.00 98.31 121 GLU A C 1
ATOM 916 O O . GLU A 1 121 ? 5.632 -5.891 -8.942 1.00 98.31 121 GLU A O 1
ATOM 921 N N . GLU A 1 122 ? 7.193 -7.479 -8.659 1.00 98.62 122 GLU A N 1
ATOM 922 C CA . GLU A 1 122 ? 7.045 -8.046 -10.009 1.00 98.62 122 GLU A CA 1
ATOM 923 C C . GLU A 1 122 ? 5.730 -8.826 -10.155 1.00 98.62 122 GLU A C 1
ATOM 925 O O . GLU A 1 122 ? 5.117 -8.771 -11.217 1.00 98.62 122 GLU A O 1
ATOM 930 N N . ASP A 1 123 ? 5.229 -9.467 -9.093 1.00 98.75 123 ASP A N 1
ATOM 931 C CA . ASP A 1 123 ? 3.930 -10.153 -9.133 1.00 98.75 123 ASP A CA 1
ATOM 932 C C . ASP A 1 123 ? 2.798 -9.152 -9.403 1.00 98.75 123 ASP A C 1
ATOM 934 O O . ASP A 1 123 ? 1.952 -9.382 -10.263 1.00 98.75 123 ASP A O 1
ATOM 938 N N . ALA A 1 124 ? 2.844 -7.988 -8.746 1.00 98.69 124 ALA A N 1
ATOM 939 C CA . ALA A 1 124 ? 1.901 -6.897 -8.989 1.00 98.69 124 ALA A CA 1
ATOM 940 C C . ALA A 1 124 ? 2.019 -6.333 -10.418 1.00 98.69 124 ALA A C 1
ATOM 942 O O . ALA A 1 124 ? 1.016 -5.974 -11.035 1.00 98.69 124 ALA A O 1
ATOM 943 N N . PHE A 1 125 ? 3.233 -6.265 -10.975 1.00 98.75 125 PHE A N 1
ATOM 944 C CA . PHE A 1 125 ? 3.440 -5.872 -12.372 1.00 98.75 125 PHE A CA 1
ATOM 945 C C . PHE A 1 125 ? 2.828 -6.885 -13.352 1.00 98.75 125 PHE A C 1
ATOM 947 O O . PHE A 1 125 ? 2.187 -6.492 -14.333 1.00 98.75 125 PHE A O 1
ATOM 954 N N . MET A 1 126 ? 3.022 -8.178 -13.083 1.00 98.62 126 MET A N 1
ATOM 955 C CA . MET A 1 126 ? 2.511 -9.272 -13.907 1.00 98.62 126 MET A CA 1
ATOM 956 C C . MET A 1 126 ? 0.992 -9.428 -13.797 1.00 98.62 126 MET A C 1
ATOM 958 O O . MET A 1 126 ? 0.356 -9.802 -14.779 1.00 98.62 126 MET A O 1
ATOM 962 N N . ASP A 1 127 ? 0.404 -9.125 -12.641 1.00 98.56 127 ASP A N 1
ATOM 963 C CA . ASP A 1 127 ? -1.049 -9.092 -12.459 1.00 98.56 127 ASP A CA 1
ATOM 964 C C . ASP A 1 127 ? -1.683 -7.844 -13.088 1.00 98.56 127 ASP A C 1
ATOM 966 O O . ASP A 1 127 ? -2.702 -7.925 -13.762 1.00 98.56 127 ASP A O 1
ATOM 970 N N . GLY A 1 128 ? -1.028 -6.690 -12.948 1.00 98.50 128 GLY A N 1
ATOM 971 C CA . GLY A 1 128 ? -1.499 -5.411 -13.467 1.00 98.50 128 GLY A CA 1
ATOM 972 C C . GLY A 1 128 ? -1.122 -5.161 -14.929 1.00 98.50 128 GLY A C 1
ATOM 973 O O . GLY A 1 128 ? -1.856 -5.490 -15.861 1.00 98.50 128 GLY A O 1
ATOM 974 N N . TYR A 1 129 ? 0.020 -4.501 -15.138 1.00 98.50 129 TYR A N 1
ATOM 975 C CA . TYR A 1 129 ? 0.423 -3.969 -16.444 1.00 98.50 129 TYR A CA 1
ATOM 976 C C . TYR A 1 129 ? 0.484 -5.052 -17.524 1.00 98.50 129 TYR A C 1
ATOM 978 O O . TYR A 1 129 ? -0.041 -4.856 -18.618 1.00 98.50 129 TYR A O 1
ATOM 986 N N . HIS A 1 130 ? 1.104 -6.196 -17.221 1.00 98.44 130 HIS A N 1
ATOM 987 C CA . HIS A 1 130 ? 1.313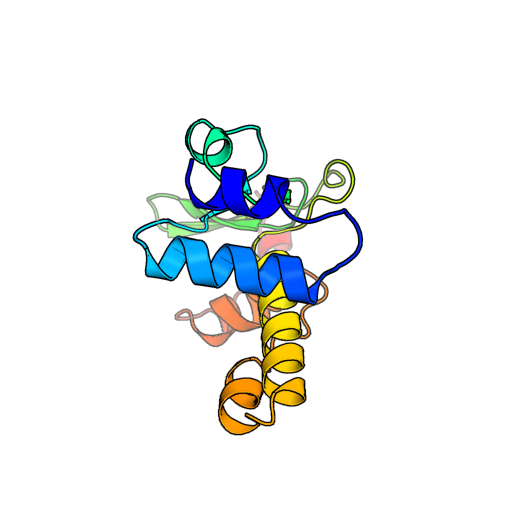 -7.254 -18.209 1.00 98.44 130 HIS A CA 1
ATOM 988 C C . HIS A 1 130 ? -0.005 -7.821 -18.759 1.00 98.44 130 HIS A C 1
ATOM 990 O O . HIS A 1 130 ? -0.081 -8.142 -19.943 1.00 98.44 130 HIS A O 1
ATOM 996 N N . GLN A 1 131 ? -1.043 -7.927 -17.922 1.00 98.31 131 GLN A N 1
ATOM 997 C CA . GLN A 1 131 ? -2.340 -8.489 -18.311 1.00 98.31 131 GLN A CA 1
ATOM 998 C C . GLN A 1 131 ? -3.334 -7.447 -18.834 1.00 98.31 131 GLN A C 1
ATOM 1000 O O . GLN A 1 131 ? -4.232 -7.799 -19.602 1.00 98.31 131 GLN A O 1
ATOM 1005 N N . HIS A 1 132 ? -3.212 -6.186 -18.413 1.00 98.12 132 HIS A N 1
ATOM 1006 C CA . HIS A 1 132 ? -4.271 -5.195 -18.613 1.00 98.12 132 HIS A CA 1
ATOM 1007 C C . HIS A 1 132 ? -3.889 -3.997 -19.489 1.00 98.12 132 HIS A C 1
ATOM 1009 O O . HIS A 1 132 ? -4.790 -3.345 -20.020 1.00 98.12 132 HIS A O 1
ATOM 1015 N N . GLU A 1 133 ? -2.601 -3.699 -19.686 1.00 98.06 133 GLU A N 1
ATOM 1016 C CA . GLU A 1 133 ? -2.191 -2.628 -20.601 1.00 98.06 133 GLU A CA 1
ATOM 1017 C C . GLU A 1 133 ? -2.168 -3.118 -22.054 1.00 98.06 133 GLU A C 1
ATOM 1019 O O . GLU A 1 133 ? -1.857 -4.273 -22.349 1.00 98.06 133 GLU A O 1
ATOM 1024 N N . LYS A 1 134 ? -2.450 -2.223 -23.006 1.00 97.50 134 LYS A N 1
ATOM 1025 C CA . LYS A 1 134 ? -2.369 -2.563 -24.425 1.00 97.50 134 LYS A CA 1
ATOM 1026 C C . LYS A 1 134 ? -0.921 -2.872 -24.818 1.00 97.50 134 LYS A C 1
ATOM 1028 O O . LYS A 1 134 ? -0.083 -1.974 -24.886 1.00 97.50 134 LYS A O 1
ATOM 1033 N N . GLY A 1 135 ? -0.659 -4.127 -25.179 1.00 97.12 135 GLY A N 1
ATOM 1034 C CA . GLY A 1 135 ? 0.689 -4.610 -25.473 1.00 97.12 135 GLY A CA 1
ATOM 1035 C C . GLY A 1 135 ? 1.490 -4.962 -24.217 1.00 97.12 135 GLY A C 1
ATOM 1036 O O . GLY A 1 135 ? 2.701 -5.174 -24.319 1.00 97.12 135 GLY A O 1
ATOM 1037 N N . GLY A 1 136 ? 0.836 -5.034 -23.052 1.00 97.81 136 GLY A N 1
ATOM 1038 C CA . GLY A 1 136 ? 1.422 -5.492 -21.796 1.00 97.81 136 GLY A CA 1
ATOM 1039 C C . GLY A 1 136 ? 2.048 -6.879 -21.922 1.00 97.81 136 GLY A C 1
ATOM 1040 O O . GLY A 1 136 ? 3.133 -7.100 -21.383 1.00 97.81 136 GLY A O 1
ATOM 1041 N N . GLU A 1 137 ? 1.476 -7.756 -22.757 1.00 98.12 137 GLU A N 1
ATOM 1042 C CA . GLU A 1 137 ? 1.998 -9.099 -23.031 1.00 98.12 137 GLU A CA 1
ATOM 1043 C C . GLU A 1 137 ? 3.427 -9.092 -23.617 1.00 98.12 137 GLU A C 1
ATOM 1045 O O . GLU A 1 137 ? 4.170 -10.081 -23.552 1.00 98.12 137 GLU A O 1
ATOM 1050 N N . PHE A 1 138 ? 3.856 -7.959 -24.185 1.00 97.75 138 PHE A N 1
ATOM 1051 C CA . PHE A 1 138 ? 5.200 -7.789 -24.727 1.00 97.75 138 PHE A CA 1
ATOM 1052 C C . PHE A 1 138 ? 6.218 -7.307 -23.691 1.00 97.75 138 PHE A C 1
ATOM 1054 O O . PHE A 1 138 ? 7.422 -7.397 -23.949 1.00 97.75 138 PHE A O 1
ATOM 1061 N N . VAL A 1 139 ? 5.780 -6.855 -22.519 1.00 98.06 139 VAL A N 1
ATOM 1062 C CA . VAL A 1 139 ? 6.631 -6.196 -21.529 1.00 98.06 139 VAL A CA 1
ATOM 1063 C C . VAL A 1 139 ? 6.797 -7.080 -20.298 1.00 98.06 139 VAL A C 1
ATOM 1065 O O . VAL A 1 139 ? 5.830 -7.502 -19.675 1.00 98.06 139 VAL A O 1
ATOM 1068 N N . THR A 1 140 ? 8.049 -7.348 -19.936 1.00 98.38 140 THR A N 1
ATOM 1069 C CA . THR A 1 140 ? 8.440 -8.014 -18.684 1.00 98.38 140 THR A CA 1
ATOM 1070 C C . THR A 1 140 ? 9.641 -7.285 -18.097 1.00 98.38 140 THR A C 1
ATOM 1072 O O . THR A 1 140 ? 10.366 -6.611 -18.839 1.00 98.38 140 THR A O 1
ATOM 1075 N N . TYR A 1 141 ? 9.915 -7.445 -16.798 1.00 98.25 141 TYR A N 1
ATOM 1076 C CA . TYR A 1 141 ? 11.116 -6.856 -16.193 1.00 98.25 141 TYR A CA 1
ATOM 1077 C C . TYR A 1 141 ? 12.386 -7.322 -16.908 1.00 98.25 141 TYR A C 1
ATOM 1079 O O . TYR A 1 141 ? 13.250 -6.509 -17.226 1.00 98.25 141 TYR A O 1
ATOM 1087 N N . ALA A 1 142 ? 12.471 -8.612 -17.251 1.00 98.06 142 ALA A N 1
ATOM 1088 C CA . ALA A 1 142 ? 13.600 -9.161 -17.999 1.00 98.06 142 ALA A CA 1
ATOM 1089 C C . ALA A 1 142 ? 13.815 -8.469 -19.359 1.00 98.06 142 ALA A C 1
ATOM 1091 O O . ALA A 1 142 ? 14.954 -8.166 -19.718 1.00 98.06 142 ALA A O 1
ATOM 1092 N N . ARG A 1 143 ? 12.738 -8.184 -20.106 1.00 97.56 143 ARG A N 1
ATOM 1093 C CA . ARG A 1 143 ? 12.828 -7.475 -21.393 1.00 97.56 143 ARG A CA 1
ATOM 1094 C C . ARG A 1 143 ? 13.209 -6.009 -21.208 1.00 97.56 143 ARG A C 1
ATOM 1096 O O . ARG A 1 143 ? 14.089 -5.538 -21.918 1.00 97.56 143 ARG A O 1
ATOM 1103 N N . LEU A 1 144 ? 12.606 -5.315 -20.241 1.00 97.25 144 LEU A N 1
ATOM 1104 C CA . LEU A 1 144 ? 12.939 -3.918 -19.942 1.00 97.25 144 LEU A CA 1
ATOM 1105 C C . LEU A 1 144 ? 14.404 -3.762 -19.518 1.00 97.25 144 LEU A C 1
ATOM 1107 O O . LEU A 1 144 ? 15.090 -2.879 -20.020 1.00 97.25 144 LEU A O 1
ATOM 1111 N N . ARG A 1 145 ? 14.910 -4.668 -18.675 1.00 96.69 145 ARG A N 1
ATOM 1112 C CA . ARG A 1 145 ? 16.322 -4.714 -18.274 1.00 96.69 145 ARG A CA 1
ATOM 1113 C C . ARG A 1 145 ? 17.255 -4.865 -19.477 1.00 96.69 145 ARG A C 1
ATOM 1115 O O . ARG A 1 145 ? 18.253 -4.162 -19.579 1.00 96.69 145 ARG A O 1
ATOM 1122 N N . ALA A 1 146 ? 16.914 -5.747 -20.419 1.00 96.69 146 ALA A N 1
ATOM 1123 C CA . ALA A 1 146 ? 17.713 -5.966 -21.626 1.00 96.69 146 ALA A CA 1
ATOM 1124 C C . ALA A 1 146 ? 17.729 -4.760 -22.585 1.00 96.69 146 ALA A C 1
ATOM 1126 O O . ALA A 1 146 ? 18.674 -4.615 -23.358 1.00 96.69 146 ALA A O 1
ATOM 1127 N N . MET A 1 147 ? 16.705 -3.899 -22.547 1.00 90.38 147 MET A N 1
ATOM 1128 C CA . MET A 1 147 ? 16.650 -2.679 -23.363 1.00 90.38 147 MET A CA 1
ATOM 1129 C C . MET A 1 147 ? 17.565 -1.562 -22.836 1.00 90.38 147 MET A C 1
ATOM 1131 O O . MET A 1 147 ? 17.884 -0.649 -23.597 1.00 90.38 147 MET A O 1
ATOM 1135 N N . GLY A 1 148 ? 18.026 -1.660 -21.585 1.00 77.81 148 GLY A N 1
ATOM 1136 C CA . GLY A 1 148 ? 18.895 -0.671 -20.949 1.00 77.81 148 GLY A CA 1
ATOM 1137 C C . GLY A 1 148 ? 18.169 0.607 -20.513 1.00 77.81 148 GLY A C 1
ATOM 1138 O O . GLY A 1 148 ? 16.988 0.814 -20.799 1.00 77.81 148 GLY A O 1
ATOM 1139 N N . THR A 1 149 ? 18.895 1.450 -19.774 1.00 59.16 149 THR A N 1
ATOM 1140 C CA . THR A 1 149 ? 18.435 2.754 -19.258 1.00 59.16 149 THR A CA 1
ATOM 1141 C C . THR A 1 149 ? 18.598 3.879 -20.268 1.00 59.16 149 THR A C 1
ATOM 1143 O O . THR A 1 149 ? 19.707 3.965 -20.845 1.00 59.16 149 THR A O 1
#

Foldseek 3Di:
DQLVVLQVPDDPPPPVSNVVSNVVSVVVVDDAAEAEEQDDDPVCVVHDYYAHAFDQLLAWDWDADPVRDIAIRHRDDHGPDPHYHPLLVLLVVLVVQLVVCVVVVNNVRSVVSPPSPDPGVQSVLCVPQLPPPDCSVVDHNVVRVVVPD